Protein AF-A0A968NP00-F1 (afdb_monomer_lite)

pLDDT: mean 75.16, std 11.71, range [46.22, 89.06]

Foldseek 3Di:
DPQPLVVQWDDDPQKIKGFLVSQDDPPFFWQLVSQCRPPQWDADPVRFIGGVNHTDQWDADVNHTCNPPCSVVNGNVHTSVNDGMDMDGRDDDDPCNVDDPPPPDDDD

Radius of gyration: 17.51 Å; chains: 1; bounding box: 50×50×40 Å

Sequence (108 aa):
MVTDTRRFIKEQGDTLIFDLQGFKSETDVSLGDVLSRLPGVEITNDNQIFYQGKRVKQIFIEGRDVLNNQHGLALESLKAEDVEKIQIIHDYKPFHKRFPKNTQKKWL

Secondary structure (DSSP, 8-state):
----GGGGEEEETTEEEEEGGGT--TT--BHHHHHTTSTTEEE-TTS-EEETTEE----EETTEE-TTT-HHHHHHHSBGGG--EEEEETT---HHHHS-S-------

Structure (mmCIF, N/CA/C/O backbone):
data_AF-A0A968NP00-F1
#
_entry.id   AF-A0A968NP00-F1
#
loop_
_atom_site.group_PDB
_atom_site.id
_atom_site.type_symbol
_atom_site.label_atom_id
_atom_site.label_alt_id
_atom_site.label_comp_id
_atom_site.label_asym_id
_atom_site.label_entity_id
_atom_site.label_seq_id
_atom_site.pdbx_PDB_ins_code
_atom_site.Cartn_x
_atom_site.Cartn_y
_atom_site.Cartn_z
_atom_site.occupancy
_atom_site.B_iso_or_equiv
_atom_site.auth_seq_id
_atom_site.auth_comp_id
_atom_site.auth_asym_id
_atom_site.auth_atom_id
_atom_site.pdbx_PDB_model_num
ATOM 1 N N . MET A 1 1 ? 13.990 -21.985 2.466 1.00 46.66 1 MET A N 1
ATOM 2 C CA . MET A 1 1 ? 13.810 -20.932 3.489 1.00 46.66 1 MET A CA 1
ATOM 3 C C . MET A 1 1 ? 12.318 -20.711 3.659 1.00 46.66 1 MET A C 1
ATOM 5 O O . MET A 1 1 ? 11.639 -20.595 2.652 1.00 46.66 1 MET A O 1
ATOM 9 N N . VAL A 1 2 ? 11.800 -20.728 4.887 1.00 46.22 2 VAL A N 1
ATOM 10 C CA . VAL A 1 2 ? 10.407 -20.344 5.168 1.00 46.22 2 VAL A CA 1
ATOM 11 C C . VAL A 1 2 ? 10.478 -18.937 5.749 1.00 46.22 2 VAL A C 1
ATOM 13 O O . VAL A 1 2 ? 10.948 -18.764 6.870 1.00 46.22 2 VAL A O 1
ATOM 16 N N . THR A 1 3 ? 10.133 -17.929 4.950 1.00 55.94 3 THR A N 1
ATOM 17 C CA . THR A 1 3 ? 10.158 -16.523 5.369 1.00 55.94 3 THR A CA 1
ATOM 18 C C . THR A 1 3 ? 9.031 -16.296 6.376 1.00 55.94 3 THR A C 1
ATOM 20 O O . THR A 1 3 ? 7.857 -16.394 6.028 1.00 55.94 3 THR A O 1
ATOM 23 N N . ASP A 1 4 ? 9.373 -16.038 7.640 1.00 58.09 4 ASP A N 1
ATOM 24 C CA . ASP A 1 4 ? 8.415 -15.700 8.701 1.00 58.09 4 ASP A CA 1
ATOM 25 C C . ASP A 1 4 ? 7.889 -14.273 8.468 1.00 58.09 4 ASP A C 1
ATOM 27 O O . ASP A 1 4 ? 8.414 -13.289 8.986 1.00 58.09 4 ASP A O 1
ATOM 31 N N . THR A 1 5 ? 6.860 -14.151 7.629 1.00 61.22 5 THR A N 1
ATOM 32 C CA . THR A 1 5 ? 6.253 -12.869 7.223 1.00 61.22 5 THR A CA 1
ATOM 33 C C . THR A 1 5 ? 5.573 -12.123 8.375 1.00 61.22 5 THR A C 1
ATOM 35 O O . THR A 1 5 ? 5.285 -10.933 8.262 1.00 61.22 5 THR A O 1
ATOM 38 N N . ARG A 1 6 ? 5.360 -12.786 9.520 1.00 61.59 6 ARG A N 1
ATOM 39 C CA . ARG A 1 6 ? 4.674 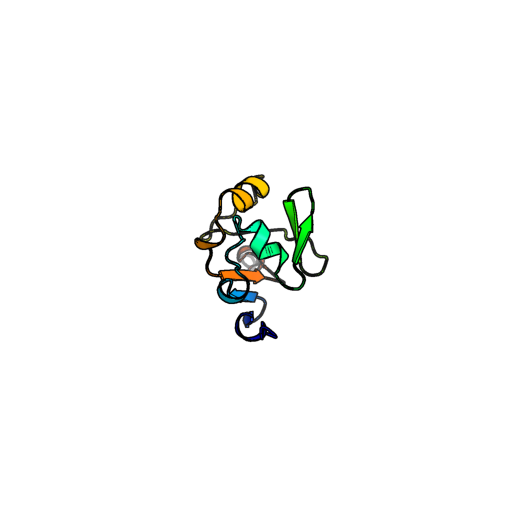-12.230 10.697 1.00 61.59 6 ARG A CA 1
ATOM 40 C C . ARG A 1 6 ? 5.389 -11.036 11.324 1.00 61.59 6 ARG A C 1
ATOM 42 O O . ARG A 1 6 ? 4.734 -10.213 11.948 1.00 61.59 6 ARG A O 1
ATOM 49 N N . ARG A 1 7 ? 6.709 -10.913 11.158 1.00 74.62 7 ARG A N 1
ATOM 50 C CA . ARG A 1 7 ? 7.487 -9.793 11.726 1.00 74.62 7 ARG A CA 1
ATOM 51 C C . ARG A 1 7 ? 7.254 -8.463 11.015 1.00 74.62 7 ARG A C 1
ATOM 53 O O . ARG A 1 7 ? 7.558 -7.419 11.580 1.00 74.62 7 ARG A O 1
ATOM 60 N N . PHE A 1 8 ? 6.710 -8.509 9.804 1.00 79.12 8 PHE A N 1
ATOM 61 C CA . PHE A 1 8 ? 6.531 -7.347 8.939 1.00 79.12 8 PHE A CA 1
ATOM 62 C C . PHE A 1 8 ? 5.081 -6.863 8.896 1.00 79.12 8 PHE A C 1
ATOM 64 O O . PHE A 1 8 ? 4.744 -6.000 8.093 1.00 79.12 8 PHE A O 1
ATOM 71 N N . ILE A 1 9 ? 4.216 -7.417 9.747 1.00 83.44 9 ILE A N 1
ATOM 72 C CA . ILE A 1 9 ? 2.810 -7.038 9.849 1.00 83.44 9 ILE A CA 1
ATOM 73 C C . ILE A 1 9 ? 2.567 -6.531 11.267 1.00 83.44 9 ILE A C 1
ATOM 75 O O . ILE A 1 9 ? 2.829 -7.234 12.241 1.00 83.44 9 ILE A O 1
ATOM 79 N N . LYS A 1 10 ? 2.068 -5.303 11.387 1.00 86.12 10 LYS A N 1
ATOM 80 C CA . LYS A 1 10 ? 1.727 -4.683 12.665 1.00 86.12 10 LYS A CA 1
ATOM 81 C C . LYS A 1 10 ? 0.289 -4.196 12.645 1.00 86.12 10 LYS A C 1
ATOM 83 O O . LYS A 1 10 ? -0.088 -3.379 11.815 1.00 86.12 10 LYS A O 1
ATOM 88 N N . GLU A 1 11 ? -0.491 -4.645 13.612 1.00 85.62 11 GLU A N 1
ATOM 89 C CA . GLU A 1 11 ? -1.860 -4.187 13.823 1.00 85.62 11 GLU A CA 1
ATOM 90 C C . GLU A 1 11 ? -1.879 -3.044 14.838 1.00 85.62 11 GLU A C 1
ATOM 92 O O . GLU A 1 11 ? -1.306 -3.137 15.925 1.00 85.62 11 GLU A O 1
ATOM 97 N N . GLN A 1 12 ? -2.527 -1.940 14.477 1.00 82.56 12 GLN A N 1
ATOM 98 C CA . GLN A 1 12 ? -2.726 -0.787 15.342 1.00 82.56 12 GLN A CA 1
ATOM 99 C C . GLN A 1 12 ? -4.171 -0.295 15.217 1.00 82.56 12 GLN A C 1
ATOM 101 O O . GLN A 1 12 ? -4.491 0.553 14.384 1.00 82.56 12 GLN A O 1
ATOM 106 N N . GLY A 1 13 ? -5.048 -0.824 16.075 1.00 83.94 13 GLY A N 1
ATOM 107 C CA . GLY A 1 13 ? -6.479 -0.517 16.035 1.00 83.94 13 GLY A CA 1
ATOM 108 C C . GLY A 1 13 ? -7.093 -0.951 14.703 1.00 83.94 13 GLY A C 1
ATOM 109 O O . GLY A 1 13 ? -7.014 -2.121 14.349 1.00 83.94 13 GLY A O 1
ATOM 110 N N . ASP A 1 14 ? -7.649 0.002 13.953 1.00 80.62 14 ASP A N 1
ATOM 111 C CA . ASP A 1 14 ? -8.280 -0.245 12.645 1.00 80.62 14 ASP A CA 1
ATOM 112 C C . ASP A 1 14 ? -7.278 -0.267 11.473 1.00 80.62 14 ASP A C 1
ATOM 114 O O . ASP A 1 14 ? -7.671 -0.483 10.319 1.00 80.62 14 ASP A O 1
ATOM 118 N N . THR A 1 15 ? -5.994 -0.029 11.761 1.00 83.50 15 THR A N 1
ATOM 119 C CA . THR A 1 15 ? -4.917 0.068 10.773 1.00 83.50 15 THR A CA 1
ATOM 120 C C . THR A 1 15 ? -4.017 -1.160 10.822 1.00 83.50 15 THR A C 1
ATOM 122 O O . THR A 1 15 ? -3.430 -1.479 11.854 1.00 83.50 15 THR A O 1
ATOM 125 N N . LEU A 1 16 ? -3.844 -1.805 9.675 1.00 86.94 16 LEU A N 1
ATOM 126 C CA . LEU A 1 16 ? -2.871 -2.862 9.445 1.00 86.94 16 LEU A CA 1
ATOM 127 C C . LEU A 1 16 ? -1.672 -2.279 8.699 1.00 86.94 16 LEU A C 1
ATOM 129 O O . LEU A 1 16 ? -1.820 -1.725 7.613 1.00 86.94 16 LEU A O 1
ATOM 133 N N . ILE A 1 17 ? -0.491 -2.372 9.289 1.00 86.62 17 ILE A N 1
ATOM 134 C CA . ILE A 1 17 ? 0.750 -1.813 8.761 1.00 86.62 17 ILE A CA 1
ATOM 135 C C . ILE A 1 17 ? 1.595 -2.966 8.225 1.00 86.62 17 ILE A C 1
ATOM 137 O O . ILE A 1 17 ? 1.950 -3.871 8.976 1.00 86.62 17 ILE A O 1
ATOM 141 N N . PHE A 1 18 ? 1.938 -2.908 6.945 1.00 86.94 18 PHE A N 1
ATOM 142 C CA . PHE A 1 18 ? 2.873 -3.811 6.288 1.00 86.94 18 PHE A CA 1
ATOM 143 C C . PHE A 1 18 ? 4.204 -3.100 6.079 1.00 86.94 18 PHE A C 1
ATOM 145 O O . PHE A 1 18 ? 4.261 -2.043 5.448 1.00 86.94 18 PHE A O 1
ATOM 152 N N . ASP A 1 19 ? 5.272 -3.685 6.599 1.00 87.56 19 ASP A N 1
ATOM 153 C CA . ASP A 1 19 ? 6.637 -3.275 6.307 1.00 87.56 19 ASP A CA 1
ATOM 154 C C . ASP A 1 19 ? 7.098 -3.961 5.022 1.00 87.56 19 ASP A C 1
ATOM 156 O O . ASP A 1 19 ? 7.229 -5.185 4.972 1.00 87.56 19 ASP A O 1
ATOM 160 N N . LEU A 1 20 ? 7.320 -3.177 3.967 1.00 83.00 20 LEU A N 1
ATOM 161 C CA . LEU A 1 20 ? 7.646 -3.729 2.659 1.00 83.00 20 LEU A CA 1
ATOM 162 C C . LEU A 1 20 ? 9.037 -4.356 2.614 1.00 83.00 20 LEU A C 1
ATOM 164 O O . LEU A 1 20 ? 9.267 -5.189 1.743 1.00 83.00 20 LEU A O 1
ATOM 168 N N . GLN A 1 21 ? 9.950 -4.039 3.539 1.00 81.38 21 GLN A N 1
ATOM 169 C CA . GLN A 1 21 ? 11.291 -4.635 3.541 1.00 81.38 21 GLN A CA 1
ATOM 170 C C . GLN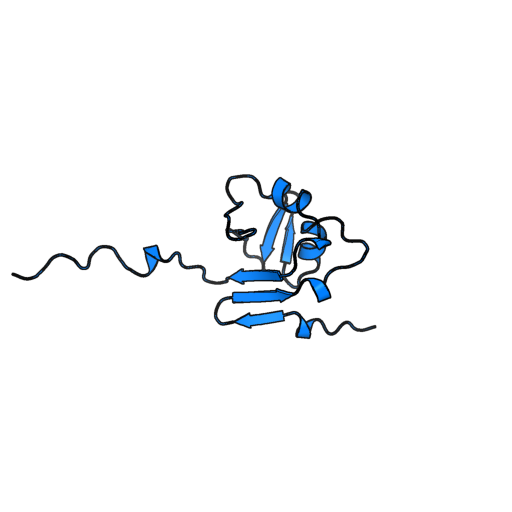 A 1 21 ? 11.254 -6.170 3.597 1.00 81.38 21 GLN A C 1
ATOM 172 O O . GLN A 1 21 ? 12.136 -6.821 3.048 1.00 81.38 21 GLN A O 1
ATOM 177 N N . GLY A 1 22 ? 10.218 -6.751 4.212 1.00 80.12 22 GLY A N 1
ATOM 178 C CA . GLY A 1 22 ? 10.029 -8.202 4.276 1.00 80.12 22 GLY A CA 1
ATOM 179 C C . GLY A 1 22 ? 9.329 -8.835 3.070 1.00 80.12 22 GLY A C 1
ATOM 180 O O . GLY A 1 22 ? 9.285 -10.061 2.981 1.00 80.12 22 GLY A O 1
ATOM 181 N N . PHE A 1 23 ? 8.762 -8.025 2.171 1.00 81.75 23 PHE A N 1
ATOM 182 C CA . PHE A 1 23 ? 7.982 -8.482 1.010 1.00 81.75 23 PHE A CA 1
ATOM 183 C C . PHE A 1 23 ? 8.617 -8.107 -0.338 1.00 81.75 23 PHE A C 1
ATOM 185 O O . PHE A 1 23 ? 8.287 -8.722 -1.358 1.00 81.75 23 PHE A O 1
ATOM 192 N N . LYS A 1 24 ? 9.532 -7.129 -0.343 1.00 80.69 24 LYS A N 1
ATOM 193 C CA . LYS A 1 24 ? 10.343 -6.763 -1.506 1.00 80.69 24 LYS A CA 1
ATOM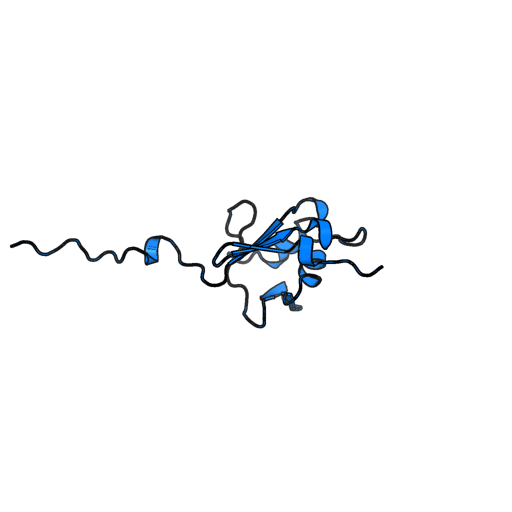 194 C C . LYS A 1 24 ? 11.247 -7.926 -1.922 1.00 80.69 24 LYS A C 1
ATOM 196 O O . LYS A 1 24 ? 11.844 -8.606 -1.091 1.00 80.69 24 LYS A O 1
ATOM 201 N N . SER A 1 25 ? 11.372 -8.105 -3.226 1.00 80.06 25 SER A N 1
ATOM 202 C CA . SER A 1 25 ? 12.362 -8.940 -3.903 1.00 80.06 25 SER A CA 1
ATOM 203 C C . SER A 1 25 ? 13.219 -8.054 -4.795 1.00 80.06 25 SER A C 1
ATOM 205 O O . SER A 1 25 ? 12.775 -7.005 -5.255 1.00 80.06 25 SER A O 1
ATOM 207 N N . GLU A 1 26 ? 14.424 -8.518 -5.113 1.00 75.50 26 GLU A N 1
ATOM 208 C CA . GLU A 1 26 ? 15.330 -7.860 -6.065 1.00 75.50 26 GLU A CA 1
ATOM 209 C C . GLU A 1 26 ? 14.737 -7.753 -7.481 1.00 75.50 26 GLU A C 1
ATOM 211 O O . GLU A 1 26 ? 15.214 -6.982 -8.306 1.00 75.50 26 GLU A O 1
ATOM 216 N N . THR A 1 27 ? 13.690 -8.526 -7.769 1.00 81.50 27 THR A N 1
ATOM 217 C CA . THR A 1 27 ? 12.980 -8.525 -9.052 1.00 81.50 27 THR A CA 1
ATOM 218 C C . THR A 1 27 ? 11.845 -7.506 -9.129 1.00 81.50 27 THR A C 1
ATOM 220 O O . THR A 1 27 ? 11.227 -7.390 -10.183 1.00 81.50 27 THR A O 1
ATOM 223 N N . ASP A 1 28 ? 11.508 -6.829 -8.028 1.00 80.31 28 ASP A N 1
ATOM 224 C CA . ASP A 1 28 ? 10.373 -5.907 -8.006 1.00 80.31 28 ASP A CA 1
ATOM 225 C C . ASP A 1 28 ? 10.768 -4.562 -8.597 1.00 80.31 28 ASP A C 1
ATOM 227 O O . ASP A 1 28 ? 11.673 -3.889 -8.103 1.00 80.31 28 ASP A O 1
ATOM 231 N N . VAL A 1 29 ? 10.058 -4.158 -9.646 1.00 80.31 29 VAL A N 1
ATOM 232 C CA . VAL A 1 29 ? 10.319 -2.894 -10.338 1.00 80.31 29 VAL A CA 1
ATOM 233 C C . VAL A 1 29 ? 9.365 -1.819 -9.825 1.00 80.31 29 VAL A C 1
ATOM 235 O O . VAL A 1 29 ? 9.785 -0.703 -9.517 1.00 80.31 29 VAL A O 1
ATOM 238 N N . SER A 1 30 ? 8.087 -2.167 -9.672 1.00 84.31 30 SER A N 1
ATOM 239 C CA . SER A 1 30 ? 7.014 -1.242 -9.312 1.00 84.31 30 SER A CA 1
ATOM 240 C C . SER A 1 30 ? 6.421 -1.533 -7.933 1.00 84.31 30 SER A C 1
ATOM 242 O O . SER A 1 30 ? 6.525 -2.639 -7.396 1.00 84.31 30 SER A O 1
ATOM 244 N N . LEU A 1 31 ? 5.729 -0.547 -7.358 1.00 82.56 31 LEU A N 1
ATOM 245 C CA . LEU A 1 31 ? 4.936 -0.747 -6.143 1.00 82.56 31 LEU A CA 1
ATOM 246 C C . LEU A 1 31 ? 3.832 -1.803 -6.343 1.00 82.56 31 LEU A C 1
ATOM 248 O O . LEU A 1 31 ? 3.497 -2.525 -5.403 1.00 82.56 31 LEU A O 1
ATOM 252 N N . GLY A 1 32 ? 3.286 -1.909 -7.560 1.00 82.31 32 GLY A N 1
ATOM 253 C CA . GLY A 1 32 ? 2.296 -2.925 -7.923 1.00 82.31 32 GLY A CA 1
ATOM 254 C C . GLY A 1 32 ? 2.813 -4.354 -7.729 1.00 82.31 32 GLY A C 1
ATOM 255 O O . GLY A 1 32 ? 2.107 -5.189 -7.162 1.00 82.31 32 GLY A O 1
ATOM 256 N N . ASP A 1 33 ? 4.071 -4.609 -8.101 1.00 84.81 33 ASP A N 1
ATOM 257 C CA . ASP A 1 33 ? 4.701 -5.926 -7.950 1.00 84.81 33 ASP A CA 1
ATOM 258 C C . ASP A 1 33 ? 4.779 -6.340 -6.476 1.00 84.81 33 ASP A C 1
ATOM 260 O O . ASP A 1 33 ? 4.392 -7.453 -6.112 1.00 84.81 33 ASP A O 1
ATOM 264 N N . VAL A 1 34 ? 5.192 -5.419 -5.600 1.00 86.62 34 VAL A N 1
ATOM 265 C CA . VAL A 1 34 ? 5.290 -5.678 -4.155 1.00 86.62 34 VAL A CA 1
ATOM 266 C C . VAL A 1 34 ? 3.909 -5.879 -3.533 1.00 86.62 34 VAL A C 1
ATOM 268 O O . VAL A 1 34 ? 3.703 -6.805 -2.748 1.00 86.62 34 VAL A O 1
ATOM 271 N N . LEU A 1 35 ? 2.943 -5.030 -3.897 1.00 85.44 35 LEU A N 1
ATOM 272 C CA . LEU A 1 35 ? 1.564 -5.108 -3.413 1.00 85.44 35 LEU A CA 1
ATOM 273 C C . LEU A 1 35 ? 0.918 -6.458 -3.727 1.00 85.44 35 LEU A C 1
ATOM 275 O O . LEU A 1 35 ? 0.214 -6.998 -2.878 1.00 85.44 35 LEU A O 1
ATOM 279 N N . SER A 1 36 ? 1.197 -7.025 -4.904 1.00 85.75 36 SER A N 1
ATOM 280 C CA . SER A 1 36 ? 0.678 -8.338 -5.310 1.00 85.75 36 SER A CA 1
ATOM 281 C C . SER A 1 36 ? 1.135 -9.492 -4.405 1.00 85.75 36 SER A C 1
ATOM 283 O O . SER A 1 36 ? 0.492 -10.540 -4.362 1.00 85.75 36 SER A O 1
ATOM 285 N N . ARG A 1 37 ? 2.225 -9.309 -3.647 1.00 85.19 37 ARG A N 1
ATOM 286 C CA . ARG A 1 37 ? 2.730 -10.300 -2.685 1.00 85.19 37 ARG A CA 1
ATOM 287 C C . ARG A 1 37 ? 2.175 -10.139 -1.282 1.00 85.19 37 ARG A C 1
ATOM 289 O O . ARG A 1 37 ? 2.423 -10.996 -0.430 1.00 85.19 37 ARG A O 1
ATOM 296 N N . LEU A 1 38 ? 1.464 -9.048 -1.011 1.00 86.12 38 LEU A N 1
ATOM 297 C CA . LEU A 1 38 ? 0.873 -8.855 0.299 1.00 86.12 38 LEU A CA 1
ATOM 298 C C . LEU A 1 38 ? -0.288 -9.838 0.492 1.00 86.12 38 LEU A C 1
ATOM 300 O O . LEU A 1 38 ? -1.144 -9.986 -0.383 1.00 86.12 38 LEU A O 1
ATOM 304 N N . PRO A 1 39 ? -0.360 -10.511 1.651 1.00 84.81 39 PRO A N 1
ATOM 305 C CA . PRO A 1 39 ? -1.410 -11.480 1.905 1.00 84.81 39 PRO A CA 1
ATOM 306 C C . PRO A 1 39 ? -2.783 -10.800 1.899 1.00 84.81 39 PRO A C 1
ATOM 308 O O . PRO A 1 39 ? -3.027 -9.840 2.632 1.00 84.81 39 PRO A O 1
ATOM 311 N N . GLY A 1 40 ? -3.690 -11.330 1.079 1.00 86.62 40 GLY A N 1
ATOM 312 C CA . GLY A 1 40 ? -5.048 -10.814 0.934 1.00 86.62 40 GLY A CA 1
ATOM 313 C C . GLY A 1 40 ? -5.164 -9.564 0.064 1.00 86.62 40 GLY A C 1
ATOM 314 O O . GLY A 1 40 ? -6.268 -9.034 -0.020 1.00 86.62 40 GLY A O 1
ATOM 315 N N . VAL A 1 41 ? -4.081 -9.092 -0.564 1.00 89.06 41 VAL A N 1
ATOM 316 C CA . VAL A 1 41 ? -4.134 -8.052 -1.599 1.00 89.06 41 VAL A CA 1
ATOM 317 C C . VAL A 1 41 ? -4.253 -8.708 -2.971 1.00 89.06 41 VAL A C 1
ATOM 319 O O . VAL A 1 41 ? -3.535 -9.651 -3.287 1.00 89.06 41 VAL A O 1
ATOM 322 N N . GLU A 1 42 ? -5.147 -8.183 -3.798 1.00 88.62 42 GLU A N 1
ATOM 323 C CA . GLU A 1 42 ? -5.323 -8.586 -5.190 1.00 88.62 42 GLU A CA 1
ATOM 324 C C . GLU A 1 42 ? -5.305 -7.340 -6.076 1.00 88.62 42 GLU A C 1
ATOM 326 O O . GLU A 1 42 ? -5.933 -6.329 -5.755 1.00 88.62 42 GLU A O 1
ATOM 331 N N . ILE A 1 43 ? -4.592 -7.407 -7.198 1.00 86.81 43 ILE A N 1
ATOM 332 C CA . ILE A 1 43 ? -4.568 -6.349 -8.210 1.00 86.81 43 ILE A CA 1
ATOM 333 C C . ILE A 1 43 ? -5.175 -6.920 -9.485 1.00 86.81 43 ILE A C 1
ATOM 335 O O . ILE A 1 43 ? -4.764 -7.969 -9.972 1.00 86.81 43 ILE A O 1
ATOM 339 N N . THR A 1 44 ? -6.188 -6.240 -10.003 1.00 85.69 44 THR A N 1
ATOM 340 C CA . THR A 1 44 ? -6.834 -6.603 -11.272 1.00 85.69 44 THR A CA 1
ATOM 341 C C . THR A 1 44 ? -6.074 -6.027 -12.464 1.00 85.69 44 THR A C 1
ATOM 343 O O . THR A 1 44 ? -5.311 -5.076 -12.314 1.00 85.69 44 THR A O 1
ATOM 346 N N . ASN A 1 45 ? -6.351 -6.540 -13.666 1.00 83.06 45 ASN A N 1
ATOM 347 C CA . ASN A 1 45 ? -5.765 -6.040 -14.919 1.00 83.06 45 ASN A CA 1
ATOM 348 C C . ASN A 1 45 ? -6.041 -4.545 -15.174 1.00 83.06 45 ASN A C 1
ATOM 350 O O . ASN A 1 45 ? -5.288 -3.896 -15.889 1.00 83.06 45 ASN A O 1
ATOM 354 N N . ASP A 1 46 ? -7.093 -3.995 -14.563 1.00 79.50 46 ASP A N 1
ATOM 355 C CA . ASP A 1 46 ? -7.440 -2.571 -14.629 1.00 79.50 46 ASP A CA 1
ATOM 356 C C . ASP A 1 46 ? -6.717 -1.730 -13.553 1.00 79.50 46 ASP A C 1
ATOM 358 O O . ASP A 1 46 ? -7.155 -0.625 -13.223 1.00 79.50 46 ASP A O 1
ATOM 362 N N . ASN A 1 47 ? -5.657 -2.263 -12.933 1.00 77.44 47 ASN A N 1
ATOM 363 C CA . ASN A 1 47 ? -4.921 -1.659 -11.816 1.00 77.44 47 ASN A CA 1
ATOM 364 C C . ASN A 1 47 ? -5.799 -1.315 -10.597 1.00 77.44 47 ASN A C 1
ATOM 366 O O . ASN A 1 47 ? -5.470 -0.432 -9.799 1.00 77.44 47 ASN A O 1
ATOM 370 N N . GLN A 1 48 ? -6.930 -2.009 -10.419 1.00 82.81 48 GLN A N 1
ATOM 371 C CA . GLN A 1 48 ? -7.741 -1.868 -9.208 1.00 82.81 48 GLN A CA 1
ATOM 372 C C . GLN A 1 48 ? -7.215 -2.790 -8.117 1.00 82.81 48 GLN A C 1
ATOM 374 O O . GLN A 1 48 ? -7.017 -3.981 -8.361 1.00 82.81 48 GLN A O 1
ATOM 379 N N . ILE A 1 49 ? -7.070 -2.237 -6.915 1.00 84.56 49 ILE A N 1
ATOM 380 C CA . ILE A 1 49 ? -6.606 -2.956 -5.731 1.00 84.56 49 ILE A CA 1
ATOM 381 C C . ILE A 1 49 ? -7.808 -3.420 -4.909 1.00 84.56 49 ILE A C 1
ATOM 383 O O . ILE A 1 49 ? -8.720 -2.643 -4.601 1.00 84.56 49 ILE A O 1
ATOM 387 N N . PHE A 1 50 ? -7.777 -4.679 -4.504 1.00 87.31 50 PHE A N 1
ATOM 388 C CA . PHE A 1 50 ? -8.703 -5.296 -3.573 1.00 87.31 50 PHE A CA 1
ATOM 389 C C . PHE A 1 50 ? -7.926 -5.800 -2.362 1.00 87.31 50 PHE A C 1
ATOM 391 O O . PHE A 1 50 ? -6.810 -6.290 -2.488 1.00 87.31 50 PHE A O 1
ATOM 398 N N . TYR A 1 51 ? -8.521 -5.674 -1.181 1.00 86.88 51 TYR A N 1
ATOM 399 C CA . TYR A 1 51 ? -8.014 -6.269 0.046 1.00 86.88 51 TYR A CA 1
ATOM 400 C C . TYR A 1 51 ? -9.110 -7.122 0.681 1.00 86.88 51 TYR A C 1
ATOM 402 O O . TYR A 1 51 ? -10.200 -6.618 0.961 1.00 86.88 51 TYR A O 1
ATOM 410 N N . GLN A 1 52 ? -8.849 -8.416 0.874 1.00 86.69 52 GLN A N 1
ATOM 411 C CA . GLN A 1 52 ? -9.819 -9.401 1.371 1.00 86.69 52 GLN A CA 1
ATOM 412 C C . GLN A 1 52 ? -11.157 -9.348 0.604 1.00 86.69 52 GLN A C 1
ATOM 414 O O . GLN A 1 52 ? -12.239 -9.312 1.194 1.00 86.69 52 GLN A O 1
ATOM 419 N N . GLY A 1 53 ? -11.086 -9.246 -0.728 1.00 86.12 53 GLY A N 1
ATOM 420 C CA . GLY A 1 53 ? -12.256 -9.139 -1.610 1.00 86.12 53 GLY A CA 1
ATOM 421 C C . GLY A 1 53 ? -12.987 -7.789 -1.571 1.00 86.12 53 GLY A C 1
ATOM 422 O O . GLY A 1 53 ? -13.984 -7.607 -2.269 1.00 86.12 53 GLY A O 1
ATOM 423 N N . LYS A 1 54 ? -12.518 -6.808 -0.788 1.00 86.50 54 LYS A N 1
ATOM 424 C CA . LYS A 1 54 ? -13.079 -5.450 -0.755 1.00 86.50 54 LYS A CA 1
ATOM 425 C C . LYS A 1 54 ? -12.241 -4.513 -1.608 1.00 86.50 54 LYS A C 1
ATOM 427 O O . LYS A 1 54 ? -11.035 -4.403 -1.417 1.00 86.50 54 LYS A O 1
ATOM 432 N N . ARG A 1 55 ? -12.893 -3.775 -2.508 1.00 85.38 55 ARG A N 1
ATOM 433 C CA . ARG A 1 55 ? -12.218 -2.759 -3.323 1.00 85.38 55 ARG A CA 1
ATOM 434 C C . ARG A 1 55 ? -11.625 -1.670 -2.429 1.00 85.38 55 ARG A C 1
ATOM 436 O O . ARG A 1 55 ? -12.355 -1.038 -1.659 1.00 85.38 55 ARG A O 1
ATOM 443 N N . VAL A 1 56 ? -10.328 -1.415 -2.578 1.00 82.50 56 VAL A N 1
ATOM 444 C CA . VAL A 1 56 ? -9.650 -0.297 -1.923 1.00 82.50 56 VAL A CA 1
ATOM 445 C C . VAL A 1 56 ? -10.148 0.990 -2.566 1.00 82.50 56 VAL A C 1
ATOM 447 O O . VAL A 1 56 ? -9.974 1.228 -3.759 1.00 82.50 56 VAL A O 1
ATOM 450 N N . LYS A 1 57 ? -10.836 1.806 -1.766 1.00 77.38 57 LYS A N 1
ATOM 451 C CA . LYS A 1 57 ? -11.452 3.049 -2.234 1.00 77.38 57 LYS A CA 1
ATOM 452 C C . LYS A 1 57 ? -10.569 4.260 -2.086 1.00 77.38 57 LYS A C 1
ATOM 454 O O . LYS A 1 57 ? -10.926 5.247 -2.695 1.00 77.38 57 LYS A O 1
ATOM 459 N N . GLN A 1 58 ? -9.542 4.234 -1.237 1.00 77.12 58 GLN A N 1
ATOM 460 C CA . GLN A 1 58 ? -8.662 5.377 -1.018 1.00 77.12 58 GLN A CA 1
ATOM 461 C C . GLN A 1 58 ? -7.217 4.931 -0.867 1.00 77.12 58 GLN A C 1
ATOM 463 O O . GLN A 1 58 ? -6.951 3.948 -0.180 1.00 77.12 58 GLN A O 1
ATOM 468 N N . ILE A 1 59 ? -6.305 5.655 -1.514 1.00 78.38 59 ILE A N 1
ATOM 469 C CA . ILE A 1 59 ? -4.863 5.418 -1.448 1.00 78.38 59 ILE A CA 1
ATOM 470 C C . ILE A 1 59 ? -4.201 6.765 -1.195 1.00 78.38 59 ILE A C 1
ATOM 472 O O . ILE A 1 59 ? -4.482 7.740 -1.892 1.00 78.38 59 ILE A O 1
ATOM 476 N N . PHE A 1 60 ? -3.317 6.799 -0.204 1.00 76.75 60 PHE A N 1
ATOM 477 C CA . PHE A 1 60 ? -2.537 7.978 0.137 1.00 76.75 60 PHE A CA 1
ATOM 478 C C . PHE A 1 60 ? -1.058 7.673 -0.081 1.00 76.75 60 PHE A C 1
ATOM 480 O O . PHE A 1 60 ? -0.557 6.676 0.433 1.00 76.75 60 PHE A O 1
ATOM 487 N N . ILE A 1 61 ? -0.365 8.537 -0.817 1.00 77.69 61 ILE A N 1
ATOM 488 C CA . ILE A 1 61 ? 1.089 8.487 -1.012 1.00 77.69 61 ILE A CA 1
ATOM 489 C C . ILE A 1 61 ? 1.656 9.762 -0.401 1.00 77.69 61 ILE A C 1
ATOM 491 O O . ILE A 1 61 ? 1.229 10.856 -0.770 1.00 77.69 61 ILE A O 1
ATOM 495 N N . GLU A 1 62 ? 2.573 9.641 0.561 1.00 74.88 62 GLU A N 1
ATOM 496 C CA . GLU A 1 62 ? 3.127 10.797 1.288 1.00 74.88 62 GLU A CA 1
ATOM 497 C C . GLU A 1 62 ? 2.034 11.705 1.893 1.00 74.88 62 GLU A C 1
ATOM 499 O O . GLU A 1 62 ? 2.118 12.933 1.878 1.00 74.88 62 GLU A O 1
ATOM 504 N N . GLY A 1 63 ? 0.933 11.098 2.354 1.00 73.81 63 GLY A N 1
ATOM 505 C CA . GLY A 1 63 ? -0.229 11.813 2.893 1.00 73.81 63 GLY A CA 1
ATOM 506 C C . GLY A 1 63 ? -1.099 12.532 1.852 1.00 73.81 63 GLY A C 1
ATOM 507 O O . GLY A 1 63 ? -2.076 13.178 2.232 1.00 73.81 63 GLY A O 1
ATOM 508 N N . ARG A 1 64 ? -0.794 12.419 0.552 1.00 72.62 64 ARG A N 1
ATOM 509 C CA . ARG A 1 64 ? -1.602 12.974 -0.544 1.00 72.62 64 ARG A CA 1
ATOM 510 C C . ARG A 1 64 ? -2.509 11.909 -1.144 1.00 72.62 64 ARG A C 1
ATOM 512 O O . ARG A 1 64 ? -2.062 10.802 -1.426 1.00 72.62 64 ARG A O 1
ATOM 519 N N . ASP A 1 65 ? -3.774 12.260 -1.346 1.00 74.38 65 ASP A N 1
ATOM 520 C CA . ASP A 1 65 ? -4.751 11.388 -1.998 1.00 74.38 65 ASP A CA 1
ATOM 521 C C . ASP A 1 65 ? -4.444 11.269 -3.502 1.00 74.38 65 ASP A C 1
ATOM 523 O O . ASP A 1 65 ? -4.362 12.280 -4.201 1.00 74.38 65 ASP A O 1
ATOM 527 N N . VAL A 1 66 ? -4.272 10.039 -3.993 1.00 69.81 66 VAL A N 1
ATOM 528 C CA . VAL A 1 66 ? -3.986 9.741 -5.411 1.00 69.81 66 VAL A CA 1
ATOM 529 C C . VAL A 1 66 ? -5.201 9.212 -6.186 1.00 69.81 66 VAL A C 1
ATOM 531 O O . VAL A 1 66 ? -5.099 8.847 -7.357 1.00 69.81 66 VAL A O 1
ATOM 534 N N . LEU A 1 67 ? -6.378 9.196 -5.557 1.00 63.81 67 LEU A N 1
ATOM 535 C CA . LEU A 1 67 ? -7.633 8.672 -6.107 1.00 63.81 67 LEU A CA 1
ATOM 536 C C . LEU A 1 67 ? -8.227 9.417 -7.288 1.00 63.81 67 LEU A C 1
ATOM 538 O O . LEU A 1 67 ? -9.181 8.922 -7.891 1.00 63.81 67 LEU A O 1
ATOM 542 N N . ASN A 1 68 ? -7.742 10.617 -7.597 1.00 60.44 68 ASN A N 1
ATOM 543 C CA . ASN A 1 68 ? -8.365 11.461 -8.608 1.00 60.44 68 ASN A CA 1
ATOM 544 C C . ASN A 1 68 ? -7.979 11.016 -10.032 1.00 60.44 68 ASN A C 1
ATOM 546 O O . ASN A 1 68 ? -7.481 11.808 -10.828 1.00 60.44 68 ASN A O 1
ATOM 550 N N . ASN A 1 69 ? -8.221 9.735 -10.337 1.00 57.47 69 ASN A N 1
ATOM 551 C CA . ASN A 1 69 ? -8.035 9.078 -11.629 1.00 57.47 69 ASN A CA 1
ATOM 552 C C . ASN A 1 69 ? -6.586 8.689 -11.998 1.00 57.47 69 ASN A C 1
ATOM 554 O O . ASN A 1 69 ? -6.303 8.445 -13.167 1.00 57.47 69 ASN A O 1
ATOM 558 N N . GLN A 1 70 ? -5.663 8.612 -11.029 1.00 65.62 70 GLN A N 1
ATOM 559 C CA . GLN A 1 70 ? -4.232 8.361 -11.289 1.00 65.62 70 GLN A CA 1
ATOM 560 C C . GLN A 1 70 ? -3.687 7.062 -10.672 1.00 65.62 70 GLN A C 1
ATOM 562 O O . GLN A 1 70 ? -2.478 6.909 -10.531 1.00 65.62 70 GLN A O 1
ATOM 567 N N . HIS A 1 71 ? -4.554 6.100 -10.336 1.00 64.62 71 HIS A N 1
ATOM 568 C CA . HIS A 1 71 ? -4.153 4.834 -9.704 1.00 64.62 71 HIS A CA 1
ATOM 569 C C . HIS A 1 71 ? -3.057 4.077 -10.454 1.00 64.62 71 HIS A C 1
ATOM 571 O O . HIS A 1 71 ? -2.050 3.731 -9.848 1.00 64.62 71 HIS A O 1
ATOM 577 N N . GLY A 1 72 ? -3.238 3.853 -11.761 1.00 63.59 72 GLY A N 1
ATOM 578 C CA . GLY A 1 72 ? -2.247 3.148 -12.579 1.00 63.59 72 GLY A CA 1
ATOM 579 C C . GLY A 1 72 ? -0.914 3.892 -12.618 1.00 63.59 72 GLY A C 1
ATOM 580 O O . GLY A 1 72 ? 0.116 3.328 -12.271 1.00 63.59 72 GLY A O 1
ATOM 581 N N . LEU A 1 73 ? -0.961 5.201 -12.894 1.00 66.62 73 LEU A N 1
ATOM 582 C CA . LEU A 1 73 ? 0.233 6.047 -12.961 1.00 66.62 73 LEU A CA 1
ATOM 583 C C . LEU A 1 73 ? 1.010 6.072 -11.641 1.00 66.62 73 LEU A C 1
ATOM 585 O O . LEU A 1 73 ? 2.235 6.050 -11.654 1.00 66.62 73 LEU A O 1
ATOM 589 N N . ALA A 1 74 ? 0.320 6.112 -10.502 1.00 68.38 74 ALA A N 1
ATOM 590 C CA . ALA A 1 74 ? 0.968 6.132 -9.196 1.00 68.38 74 ALA A CA 1
ATOM 591 C C . ALA A 1 74 ? 1.653 4.797 -8.862 1.00 68.38 74 ALA A C 1
ATOM 593 O O . ALA A 1 74 ? 2.738 4.802 -8.288 1.00 68.38 74 ALA A O 1
ATOM 594 N N . LEU A 1 75 ? 1.045 3.662 -9.223 1.00 72.00 75 LEU A N 1
ATOM 595 C CA . LEU A 1 75 ? 1.618 2.335 -8.972 1.00 72.00 75 LEU A CA 1
ATOM 596 C C . LEU A 1 75 ? 2.810 2.028 -9.882 1.00 72.00 75 LEU A C 1
ATOM 598 O O . LEU A 1 75 ? 3.768 1.409 -9.427 1.00 72.00 75 LEU A O 1
ATOM 602 N N . GLU A 1 76 ? 2.756 2.473 -11.137 1.00 73.69 76 GLU A N 1
ATOM 603 C CA . GLU A 1 76 ? 3.830 2.277 -12.116 1.00 73.69 76 GLU A CA 1
ATOM 604 C C . GLU A 1 76 ? 4.984 3.271 -11.928 1.00 73.69 76 GLU A C 1
ATOM 606 O O . GLU A 1 76 ? 6.141 2.927 -12.154 1.00 73.69 76 GLU A O 1
ATOM 611 N N . SER A 1 77 ? 4.691 4.505 -11.500 1.00 74.19 77 SER A N 1
ATOM 612 C CA . SER A 1 77 ? 5.712 5.544 -11.312 1.00 74.19 77 SER A CA 1
ATOM 613 C C . SER A 1 77 ? 6.471 5.422 -9.992 1.00 74.19 77 SER A C 1
ATOM 615 O O . SER A 1 77 ? 7.554 5.999 -9.876 1.00 74.19 77 SER A O 1
ATOM 617 N N . LEU A 1 78 ? 5.908 4.745 -8.987 1.00 78.81 78 LEU A N 1
ATOM 618 C CA . LEU A 1 78 ? 6.585 4.515 -7.716 1.00 78.81 78 LEU A CA 1
ATOM 619 C C . LEU A 1 78 ? 7.381 3.224 -7.777 1.00 78.81 78 LEU A C 1
ATOM 621 O O . LEU A 1 78 ? 6.824 2.134 -7.940 1.00 78.81 78 LEU A O 1
ATOM 625 N N . LYS A 1 79 ? 8.690 3.349 -7.583 1.00 82.12 79 LYS A N 1
ATOM 626 C CA . LYS A 1 79 ? 9.547 2.182 -7.482 1.00 82.12 79 LYS A CA 1
ATOM 627 C C . LYS A 1 79 ? 9.319 1.469 -6.159 1.00 82.12 79 LYS A C 1
ATOM 629 O O . LYS A 1 79 ? 9.110 2.097 -5.120 1.00 82.12 79 LYS A O 1
ATOM 634 N N . ALA A 1 80 ? 9.451 0.148 -6.189 1.00 80.69 80 ALA A N 1
ATOM 635 C CA . ALA A 1 80 ? 9.408 -0.681 -4.992 1.00 80.69 80 ALA A CA 1
ATOM 636 C C . ALA A 1 80 ? 10.421 -0.220 -3.927 1.00 80.69 80 ALA A C 1
ATOM 638 O O . ALA A 1 80 ? 10.114 -0.234 -2.737 1.00 80.69 80 ALA A O 1
ATOM 639 N N . GLU A 1 81 ? 11.617 0.215 -4.337 1.00 81.31 81 GLU A N 1
ATOM 640 C CA . GLU A 1 81 ? 12.681 0.678 -3.436 1.00 81.31 81 GLU A CA 1
ATOM 641 C C . GLU A 1 81 ? 12.283 1.911 -2.609 1.00 81.31 81 GLU A C 1
ATOM 643 O O . GLU A 1 81 ? 12.562 1.935 -1.410 1.00 81.31 81 GLU A O 1
ATOM 648 N N . ASP A 1 82 ? 11.528 2.843 -3.196 1.00 82.19 82 ASP A N 1
ATOM 649 C CA . ASP A 1 82 ? 11.194 4.146 -2.604 1.00 82.19 82 ASP A CA 1
ATOM 650 C C . ASP A 1 82 ? 10.095 4.075 -1.530 1.00 82.19 82 ASP A C 1
ATOM 652 O O . ASP A 1 82 ? 9.871 5.034 -0.792 1.00 82.19 82 ASP A O 1
ATOM 656 N N . VAL A 1 83 ? 9.391 2.943 -1.423 1.00 79.62 83 VAL A N 1
ATOM 657 C CA . VAL A 1 83 ? 8.265 2.783 -0.494 1.00 79.62 83 VAL A CA 1
ATOM 658 C C . VAL A 1 83 ? 8.667 1.910 0.686 1.00 79.62 83 VAL A C 1
ATOM 660 O O . VAL A 1 83 ? 9.006 0.742 0.523 1.00 79.62 83 VAL A O 1
ATOM 663 N N . GLU A 1 84 ? 8.618 2.446 1.903 1.00 83.81 84 GLU A N 1
ATOM 664 C CA . GLU A 1 84 ? 9.010 1.691 3.102 1.00 83.81 84 GLU A CA 1
ATOM 665 C C . GLU A 1 84 ? 7.844 0.887 3.699 1.00 83.81 84 GLU A C 1
ATOM 667 O O . GLU A 1 84 ? 7.998 -0.283 4.046 1.00 83.81 84 GLU A O 1
ATOM 672 N N . LYS A 1 85 ? 6.663 1.504 3.826 1.00 85.50 85 LYS A N 1
ATOM 673 C CA . LYS A 1 85 ? 5.534 0.951 4.588 1.00 85.50 85 LYS A CA 1
ATOM 674 C C . LYS A 1 85 ? 4.203 1.203 3.898 1.00 85.50 85 LYS A C 1
ATOM 676 O O . LYS A 1 85 ? 3.988 2.263 3.317 1.00 85.50 85 LYS A O 1
ATOM 681 N N . ILE A 1 86 ? 3.279 0.259 4.050 1.00 86.81 86 ILE A N 1
ATOM 682 C CA . ILE A 1 86 ? 1.893 0.369 3.587 1.00 86.81 86 ILE A CA 1
ATOM 683 C C . ILE A 1 86 ? 0.952 0.256 4.776 1.00 86.81 86 ILE A C 1
ATOM 685 O O . ILE A 1 86 ? 1.154 -0.568 5.662 1.00 86.81 86 ILE A O 1
ATOM 689 N N . GLN A 1 87 ? -0.085 1.089 4.800 1.00 87.12 87 GLN A N 1
ATOM 690 C CA . GLN A 1 87 ? -1.100 1.086 5.849 1.00 87.12 87 GLN A CA 1
ATOM 691 C C . GLN A 1 87 ? -2.472 0.830 5.230 1.00 87.12 87 GLN A C 1
ATOM 693 O O . GLN A 1 87 ? -2.921 1.586 4.371 1.00 87.12 87 GLN A O 1
ATOM 698 N N . ILE A 1 88 ? -3.143 -0.226 5.678 1.00 86.19 88 ILE A N 1
ATOM 699 C CA . ILE A 1 88 ? -4.503 -0.580 5.276 1.00 86.19 88 ILE A CA 1
ATOM 700 C C . ILE A 1 88 ? -5.438 -0.248 6.434 1.00 86.19 88 ILE A C 1
ATOM 702 O O . ILE A 1 88 ? -5.317 -0.816 7.515 1.00 86.19 88 ILE A O 1
ATOM 706 N N . ILE A 1 89 ? -6.376 0.672 6.213 1.00 84.44 89 ILE A N 1
ATOM 707 C CA . ILE A 1 89 ? -7.344 1.105 7.227 1.00 84.44 89 ILE A CA 1
ATOM 708 C C . ILE A 1 89 ? -8.704 0.490 6.902 1.00 84.44 89 ILE A C 1
ATOM 710 O O . ILE A 1 89 ? -9.277 0.769 5.849 1.00 84.44 89 ILE A O 1
ATOM 714 N N . HIS A 1 90 ? -9.237 -0.329 7.808 1.00 75.94 90 HIS A N 1
ATOM 715 C CA . HIS A 1 90 ? -10.487 -1.061 7.579 1.00 75.94 90 HIS A CA 1
ATOM 716 C C . HIS A 1 90 ? -11.738 -0.182 7.710 1.00 75.94 90 HIS A C 1
ATOM 718 O O . HIS A 1 90 ? -12.677 -0.334 6.928 1.00 75.94 90 HIS A O 1
ATOM 724 N N . ASP A 1 91 ? -11.751 0.742 8.677 1.00 71.50 91 ASP A N 1
ATOM 725 C CA . ASP A 1 91 ? -12.876 1.648 8.951 1.00 71.50 91 ASP A CA 1
ATOM 726 C C . ASP A 1 91 ? -12.416 3.116 8.940 1.00 71.50 91 ASP A C 1
ATOM 728 O O . ASP A 1 91 ? -12.462 3.837 9.940 1.00 71.50 91 ASP A O 1
ATOM 732 N N . TYR A 1 92 ? -11.917 3.574 7.787 1.00 67.00 92 TYR A N 1
ATOM 733 C CA . TYR A 1 92 ? -11.536 4.976 7.632 1.00 67.00 92 TYR A CA 1
ATOM 734 C C . TYR A 1 92 ? -12.772 5.887 7.740 1.00 67.00 92 TYR A C 1
ATOM 736 O O . TYR A 1 92 ? -13.606 5.963 6.831 1.00 67.00 92 TYR A O 1
ATOM 744 N N . LYS A 1 93 ? -12.873 6.628 8.850 1.00 63.44 93 LYS A N 1
ATOM 745 C CA . LYS A 1 93 ? -13.880 7.680 9.052 1.00 63.44 93 LYS A CA 1
ATOM 746 C C . LYS A 1 93 ? -13.217 9.049 8.917 1.00 63.44 93 LYS A C 1
ATOM 748 O O . LYS A 1 93 ? -12.439 9.420 9.799 1.00 63.44 93 LYS A O 1
ATOM 753 N N . PRO A 1 94 ? -13.540 9.846 7.879 1.00 59.34 94 PRO A N 1
ATOM 754 C CA . PRO A 1 94 ? -13.034 11.208 7.793 1.00 59.34 94 PRO A CA 1
ATOM 755 C C . PRO A 1 94 ? -13.489 11.999 9.023 1.00 59.34 94 PRO A C 1
ATOM 757 O O . PRO A 1 94 ? -14.647 11.904 9.438 1.00 59.34 94 PRO A O 1
ATOM 760 N N . PHE A 1 95 ? -12.589 12.801 9.595 1.00 54.88 95 PHE A N 1
ATOM 761 C CA . PHE A 1 95 ? -12.813 13.544 10.845 1.00 54.88 95 PHE A CA 1
ATOM 762 C C . PHE A 1 95 ? -14.117 14.366 10.835 1.00 54.88 95 PHE A C 1
ATOM 764 O O . PHE A 1 95 ? -14.815 14.447 11.844 1.00 54.88 95 PHE A O 1
ATOM 771 N N . HIS A 1 96 ? -14.526 14.879 9.669 1.00 57.00 96 HIS A N 1
ATOM 772 C CA . HIS A 1 96 ? -15.774 15.632 9.499 1.00 57.00 96 HIS A CA 1
ATOM 773 C C . HIS A 1 96 ? -17.055 14.808 9.769 1.00 57.00 96 HIS A C 1
ATOM 775 O O . HIS A 1 96 ? -18.092 15.392 10.079 1.00 57.00 96 HIS A O 1
ATOM 781 N N . LYS A 1 97 ? -17.011 13.472 9.661 1.00 51.97 97 LYS A N 1
ATOM 782 C CA . LYS A 1 97 ? -18.137 12.582 9.999 1.00 51.97 97 LYS A CA 1
ATOM 783 C C . LYS A 1 97 ? -18.211 12.248 11.488 1.00 51.97 97 LYS A C 1
ATOM 785 O O . LYS A 1 97 ? -19.241 11.755 11.937 1.00 51.97 97 LYS A O 1
ATOM 790 N N . ARG A 1 98 ? -17.144 12.503 12.253 1.00 58.56 98 ARG A N 1
ATOM 791 C CA . ARG A 1 98 ? -17.083 12.210 13.694 1.00 58.56 98 ARG A CA 1
ATOM 792 C C . ARG A 1 98 ? -17.821 13.252 14.541 1.00 58.56 98 ARG A C 1
ATOM 794 O O . ARG A 1 98 ? -18.230 12.939 15.653 1.00 58.56 98 ARG A O 1
ATOM 801 N N . PHE A 1 99 ? -18.058 14.443 13.991 1.00 59.41 99 PHE A N 1
ATOM 802 C CA . PHE A 1 99 ? -18.848 15.495 14.626 1.00 59.41 99 PHE 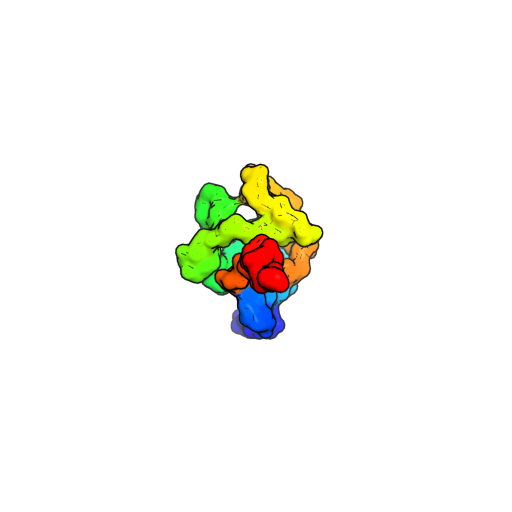A CA 1
ATOM 803 C C . PHE A 1 99 ? -20.017 15.893 13.714 1.00 59.41 99 PHE A C 1
ATOM 805 O O . PHE A 1 99 ? -19.810 16.624 12.741 1.00 59.41 99 PHE A O 1
ATOM 812 N N . PRO A 1 100 ? -21.251 15.418 13.976 1.00 59.38 100 PRO A N 1
ATOM 813 C CA . PRO A 1 100 ? -22.418 15.908 13.255 1.00 59.38 100 PRO A CA 1
ATOM 814 C C . PRO A 1 100 ? -22.551 17.424 13.474 1.00 59.38 100 PRO A C 1
ATOM 816 O O . PRO A 1 100 ? -22.545 17.900 14.606 1.00 59.38 100 PRO A O 1
ATOM 819 N N . LYS A 1 101 ? -22.684 18.194 12.388 1.00 58.91 101 LYS A N 1
ATOM 820 C CA . LYS A 1 101 ? -22.747 19.672 12.383 1.00 58.91 101 LYS A CA 1
ATOM 821 C C . LYS A 1 101 ? -23.982 20.286 13.084 1.00 58.91 101 LYS A C 1
ATOM 823 O O . LYS A 1 101 ? -24.243 21.465 12.884 1.00 58.91 101 LYS A O 1
ATOM 828 N N . ASN A 1 102 ? -24.755 19.541 13.881 1.00 54.25 102 ASN A N 1
ATOM 829 C CA . ASN A 1 102 ? -26.060 20.001 14.379 1.00 54.25 102 ASN A CA 1
ATOM 830 C C . ASN A 1 102 ? -26.211 20.095 15.910 1.00 54.25 102 ASN A C 1
ATOM 832 O O . ASN A 1 102 ? -27.314 19.942 16.423 1.00 54.25 102 ASN A O 1
ATOM 836 N N . THR A 1 103 ? -25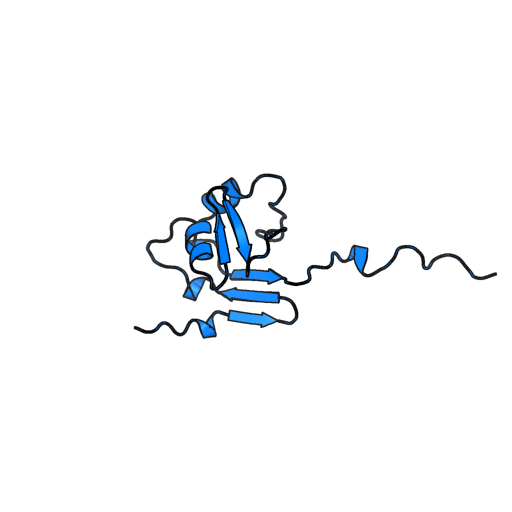.147 20.400 16.655 1.00 61.06 103 THR A N 1
ATOM 837 C CA . THR A 1 103 ? -25.257 20.664 18.111 1.00 61.06 103 THR A CA 1
ATOM 838 C C . THR A 1 103 ? -25.077 22.142 18.466 1.00 61.06 103 THR A C 1
ATOM 840 O O . THR A 1 103 ? -24.623 22.490 19.549 1.00 61.06 103 THR A O 1
ATOM 843 N N . GLN A 1 104 ? -25.462 23.044 17.563 1.00 59.16 104 GLN A N 1
ATOM 844 C CA . GLN A 1 104 ? -25.685 24.452 17.893 1.00 59.16 104 GLN A CA 1
ATOM 845 C C . GLN A 1 104 ? -27.078 24.868 17.426 1.00 59.16 104 GLN A C 1
ATOM 847 O O . GLN A 1 104 ? -27.222 25.440 16.352 1.00 59.16 104 GLN A O 1
ATOM 852 N N . LYS A 1 105 ? -28.101 24.535 18.224 1.00 58.12 105 LYS A N 1
ATOM 853 C CA . LYS A 1 105 ? -29.333 25.329 18.419 1.00 58.12 105 LYS A CA 1
ATOM 854 C C . LYS A 1 105 ? -30.330 24.576 19.305 1.00 58.12 105 LYS A C 1
ATOM 856 O O . LYS A 1 105 ? -31.168 23.832 18.806 1.00 58.12 105 LYS A O 1
ATOM 861 N N . LYS A 1 106 ? -30.255 24.821 20.615 1.00 49.81 106 LYS A N 1
ATOM 862 C CA . LYS A 1 106 ? -31.417 25.083 21.485 1.00 49.81 106 LYS A CA 1
ATOM 863 C C . LYS A 1 106 ? -30.932 25.340 22.914 1.00 49.81 106 LYS A C 1
ATOM 865 O O . LYS A 1 106 ? -30.718 24.404 23.671 1.00 49.81 106 LYS A O 1
ATOM 870 N N . TRP A 1 107 ? -30.800 26.610 23.265 1.00 49.72 107 TRP A N 1
ATOM 871 C CA . TRP A 1 107 ? -31.112 27.074 24.611 1.00 49.72 107 TRP A CA 1
ATOM 872 C C . TRP A 1 107 ? -32.120 28.203 24.408 1.00 49.72 107 TRP A C 1
ATOM 874 O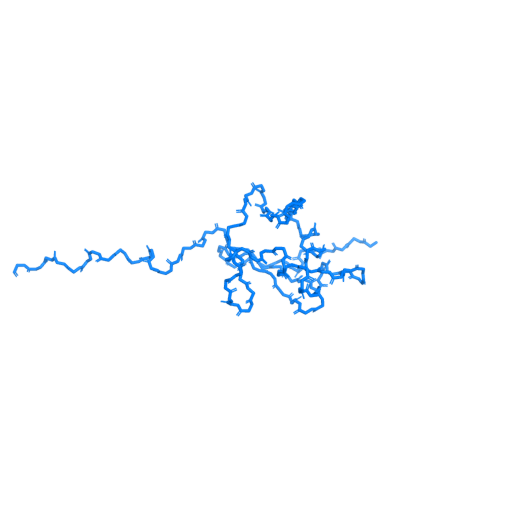 O . TRP A 1 107 ? -31.915 29.049 23.534 1.00 49.72 107 TRP A O 1
ATOM 884 N N . LEU A 1 108 ? -33.264 28.058 25.078 1.00 50.03 108 LEU A N 1
ATOM 885 C CA . LEU A 1 108 ? -34.300 29.080 25.209 1.00 50.03 108 LEU A CA 1
ATOM 886 C C . LEU A 1 108 ? -33.717 30.338 25.858 1.00 50.03 108 LEU A C 1
ATOM 888 O O . LEU A 1 108 ? -32.793 30.175 26.687 1.00 50.03 108 LEU A O 1
#